Protein AF-A0A813IRV8-F1 (afdb_monomer)

Sequence (123 aa):
RQSQSATREVHMAASVRRAIEQKIADADYYDAQQMVKTVHRRLCSRGQHDAAADFCVDSACKLAAAKEYDLAANLGADLVDAFASAKAAPSDENLARIETLIAGIPSEAAVVPKYRVLNSALK

Structure (mmCIF, N/CA/C/O backbone):
data_AF-A0A813IRV8-F1
#
_entry.id   AF-A0A813IRV8-F1
#
loop_
_atom_site.group_PDB
_atom_site.id
_atom_site.type_symbol
_atom_site.label_atom_id
_atom_site.label_alt_id
_atom_site.label_comp_id
_atom_site.label_asym_id
_atom_site.label_entity_id
_atom_site.label_seq_id
_atom_site.pdbx_PDB_ins_code
_atom_site.Cartn_x
_atom_site.Cartn_y
_atom_site.Cartn_z
_atom_site.occupancy
_atom_site.B_iso_or_equiv
_atom_site.auth_seq_id
_atom_site.auth_comp_id
_atom_site.auth_asym_id
_atom_site.auth_atom_id
_atom_site.pdbx_PDB_model_num
ATOM 1 N N . ARG A 1 1 ? -31.304 -13.852 6.872 1.00 51.62 1 ARG A N 1
ATOM 2 C CA . ARG A 1 1 ? -31.013 -12.756 5.905 1.00 51.62 1 ARG A CA 1
ATOM 3 C C . ARG A 1 1 ? -29.599 -12.171 6.054 1.00 51.62 1 ARG A C 1
ATOM 5 O O . ARG A 1 1 ? -29.060 -11.751 5.043 1.00 51.62 1 ARG A O 1
ATOM 12 N N . GLN A 1 2 ? -28.962 -12.201 7.235 1.00 47.47 2 GLN A N 1
ATOM 13 C CA . GLN A 1 2 ? -27.575 -11.727 7.417 1.00 47.47 2 GLN A CA 1
ATOM 14 C C . GLN A 1 2 ? -26.519 -12.580 6.678 1.00 47.47 2 GLN A C 1
ATOM 16 O O . GLN A 1 2 ? -25.613 -12.026 6.064 1.00 47.47 2 GLN A O 1
ATOM 21 N N . SER A 1 3 ? -26.688 -13.907 6.607 1.00 48.88 3 SER A N 1
ATOM 22 C CA . SER A 1 3 ? -25.722 -14.800 5.939 1.00 48.88 3 SER A CA 1
ATOM 23 C C . SER A 1 3 ? -25.600 -14.589 4.423 1.00 48.88 3 SER A C 1
ATOM 25 O O . SER A 1 3 ? -24.519 -14.747 3.879 1.00 48.88 3 SER A O 1
ATOM 27 N N . GLN A 1 4 ? -26.664 -14.166 3.728 1.00 47.81 4 GLN A N 1
ATOM 28 C CA . GLN A 1 4 ? -26.611 -13.907 2.277 1.00 47.81 4 GLN A CA 1
ATOM 29 C C . GLN A 1 4 ? -25.911 -12.584 1.922 1.00 47.81 4 GLN A C 1
ATOM 31 O O . GLN A 1 4 ? -25.393 -12.448 0.814 1.00 47.81 4 GLN A O 1
ATOM 36 N N . SER A 1 5 ? -25.888 -11.619 2.850 1.00 53.06 5 SER A N 1
ATOM 37 C CA . SER A 1 5 ? -25.185 -10.344 2.666 1.00 53.06 5 SER A CA 1
ATOM 38 C C . SER A 1 5 ? -23.676 -10.539 2.802 1.00 53.06 5 SER A C 1
ATOM 40 O O . SER A 1 5 ? -22.928 -10.130 1.920 1.00 53.06 5 SER A O 1
ATOM 42 N N . ALA A 1 6 ? -23.245 -11.263 3.841 1.00 55.09 6 ALA A N 1
ATOM 43 C CA . ALA A 1 6 ? -21.833 -11.552 4.080 1.00 55.09 6 ALA A CA 1
ATOM 44 C C . ALA A 1 6 ? -21.202 -12.359 2.928 1.00 55.09 6 ALA A C 1
ATOM 46 O O . ALA A 1 6 ? -20.135 -12.009 2.433 1.00 55.09 6 ALA A O 1
ATOM 47 N N . THR A 1 7 ? -21.891 -13.387 2.415 1.00 51.72 7 THR A N 1
ATOM 48 C CA . THR A 1 7 ? -21.387 -14.199 1.291 1.00 51.72 7 THR A CA 1
ATOM 49 C C . THR A 1 7 ? -21.237 -13.394 -0.007 1.00 51.72 7 THR A C 1
ATOM 51 O O . THR A 1 7 ? -20.271 -13.584 -0.744 1.00 51.72 7 THR A O 1
ATOM 54 N N . ARG A 1 8 ? -22.151 -12.455 -0.295 1.00 55.12 8 ARG A N 1
ATOM 55 C CA . ARG A 1 8 ? -22.048 -11.582 -1.480 1.00 55.12 8 ARG A CA 1
ATOM 56 C C . ARG A 1 8 ? -20.897 -10.587 -1.373 1.00 55.12 8 ARG A C 1
ATOM 58 O O . ARG A 1 8 ? -20.237 -10.315 -2.373 1.00 55.12 8 ARG A O 1
ATOM 65 N N . GLU A 1 9 ? -20.638 -10.071 -0.178 1.00 57.09 9 GLU A N 1
ATOM 66 C CA . GLU A 1 9 ? -19.529 -9.145 0.049 1.00 57.09 9 GLU A CA 1
ATOM 67 C C . GLU A 1 9 ? -18.167 -9.831 -0.073 1.00 57.09 9 GLU A C 1
ATOM 69 O O . GLU A 1 9 ? -17.275 -9.277 -0.715 1.00 57.09 9 GLU A O 1
ATOM 74 N N . VAL A 1 10 ? -18.030 -11.063 0.425 1.00 57.22 10 VAL A N 1
ATOM 75 C CA . VAL A 1 10 ? -16.804 -11.864 0.264 1.00 57.22 10 VAL A CA 1
ATOM 76 C C . VAL A 1 10 ? -16.515 -12.148 -1.215 1.00 57.22 10 VAL A C 1
ATOM 78 O O . VAL A 1 10 ? -15.382 -11.976 -1.667 1.00 57.22 10 VAL A O 1
ATOM 81 N N . HIS A 1 11 ? -17.531 -12.503 -2.008 1.00 59.31 11 HIS A N 1
ATOM 82 C CA . HIS A 1 11 ? -17.351 -12.734 -3.447 1.00 59.31 11 HIS A CA 1
ATOM 83 C C . HIS A 1 11 ? -17.019 -11.462 -4.231 1.00 59.31 11 HIS A C 1
ATOM 85 O O . HIS A 1 11 ? -16.165 -11.499 -5.117 1.00 59.31 11 HIS A O 1
ATOM 91 N N . MET A 1 12 ? -17.644 -10.329 -3.897 1.00 61.31 12 MET A N 1
ATOM 92 C CA . MET A 1 12 ? -17.317 -9.042 -4.515 1.00 61.31 12 MET A CA 1
ATOM 93 C C . MET A 1 12 ? -15.876 -8.628 -4.184 1.00 61.31 12 MET A C 1
ATOM 95 O O . MET A 1 12 ? -15.138 -8.230 -5.081 1.00 61.31 12 MET A O 1
ATOM 99 N N . ALA A 1 13 ? -15.445 -8.780 -2.928 1.00 69.50 13 ALA A N 1
ATOM 100 C CA . ALA A 1 13 ? -14.078 -8.476 -2.512 1.00 69.50 13 ALA A CA 1
ATOM 101 C C . ALA A 1 13 ? -13.041 -9.370 -3.218 1.00 69.50 13 ALA A C 1
ATOM 103 O O . ALA A 1 13 ? -12.015 -8.872 -3.681 1.00 69.50 13 ALA A O 1
ATOM 104 N N . ALA A 1 14 ? -13.326 -10.668 -3.370 1.00 77.75 14 ALA A N 1
ATOM 105 C CA . ALA A 1 14 ? -12.462 -11.597 -4.099 1.00 77.75 14 ALA A CA 1
ATOM 106 C C . ALA A 1 14 ? -12.385 -11.275 -5.602 1.00 77.75 14 ALA A C 1
ATOM 108 O O . ALA A 1 14 ? -11.306 -11.317 -6.190 1.00 77.75 14 ALA A O 1
ATOM 109 N N . SER A 1 15 ? -13.512 -10.913 -6.225 1.00 83.62 15 SER A N 1
ATOM 110 C CA . SER A 1 15 ? -13.546 -10.525 -7.640 1.00 83.62 15 SER A CA 1
ATOM 111 C C . SER A 1 15 ? -12.756 -9.245 -7.905 1.00 83.62 15 SER A C 1
ATOM 113 O O . SER A 1 15 ? -12.066 -9.152 -8.915 1.00 83.62 15 SER A O 1
ATOM 115 N N . VAL A 1 16 ? -12.846 -8.263 -7.005 1.00 88.00 16 VAL A N 1
ATOM 116 C CA . VAL A 1 16 ? -12.126 -6.995 -7.153 1.00 88.00 16 VAL A CA 1
ATOM 117 C C . VAL A 1 16 ? -10.623 -7.182 -6.949 1.00 88.00 16 VAL A C 1
ATOM 119 O O . VAL A 1 16 ? -9.850 -6.640 -7.732 1.00 88.00 16 VAL A O 1
ATOM 122 N N . ARG A 1 17 ? -10.197 -7.999 -5.973 1.00 88.94 17 ARG A N 1
ATOM 123 C CA . ARG A 1 17 ? -8.774 -8.351 -5.803 1.00 88.94 17 ARG A CA 1
ATOM 124 C C . ARG A 1 17 ? -8.196 -8.998 -7.057 1.00 88.94 17 ARG A C 1
ATOM 126 O O . ARG A 1 17 ? -7.171 -8.539 -7.541 1.00 88.94 17 ARG A O 1
ATOM 133 N N . ARG A 1 18 ? -8.895 -9.981 -7.633 1.00 91.94 18 ARG A N 1
ATOM 134 C CA . ARG A 1 18 ? -8.467 -10.626 -8.886 1.00 91.94 18 ARG A CA 1
ATOM 135 C C . ARG A 1 18 ? -8.351 -9.639 -10.044 1.00 91.94 18 ARG A C 1
ATOM 137 O O . ARG A 1 18 ? -7.406 -9.724 -10.813 1.00 91.94 18 ARG A O 1
ATOM 144 N N . ALA A 1 19 ? -9.290 -8.702 -10.166 1.00 94.81 19 ALA A N 1
ATOM 145 C CA . ALA A 1 19 ? -9.232 -7.688 -11.216 1.00 94.81 19 ALA A CA 1
ATOM 146 C C . ALA A 1 19 ? -8.016 -6.758 -11.055 1.00 94.81 19 ALA A C 1
ATOM 148 O O . ALA A 1 19 ? -7.361 -6.442 -12.041 1.00 94.81 19 ALA A O 1
ATOM 149 N N . ILE A 1 20 ? -7.683 -6.364 -9.822 1.00 94.62 20 ILE A N 1
ATOM 150 C CA . ILE A 1 20 ? -6.486 -5.559 -9.528 1.00 94.62 20 ILE A CA 1
ATOM 151 C C . ILE A 1 20 ? -5.212 -6.355 -9.821 1.00 94.62 20 ILE A C 1
ATOM 153 O O . ILE A 1 20 ? -4.300 -5.837 -10.452 1.00 94.62 20 ILE A O 1
ATOM 157 N N . GLU A 1 21 ? -5.151 -7.618 -9.402 1.00 93.50 21 GLU A N 1
ATOM 158 C CA . GLU A 1 21 ? -4.006 -8.496 -9.667 1.00 93.50 21 GLU A CA 1
ATOM 159 C C . GLU A 1 21 ? -3.792 -8.715 -11.164 1.00 93.50 21 GLU A C 1
ATOM 161 O O . GLU A 1 21 ? -2.656 -8.666 -11.625 1.00 93.50 21 GLU A O 1
ATOM 166 N N . GLN A 1 22 ? -4.874 -8.879 -11.928 1.00 95.88 22 GLN A N 1
ATOM 167 C CA . GLN A 1 22 ? -4.797 -8.966 -13.382 1.00 95.88 22 GLN A CA 1
ATOM 168 C C . GLN A 1 22 ? -4.243 -7.671 -13.986 1.00 95.88 22 GLN A C 1
ATOM 170 O O . GLN A 1 22 ? -3.337 -7.728 -14.804 1.00 95.88 22 GLN A O 1
ATOM 175 N N . LYS A 1 23 ? -4.708 -6.502 -13.528 1.00 97.44 23 LYS A N 1
ATOM 176 C CA . LYS A 1 23 ? -4.173 -5.205 -13.973 1.00 97.44 23 LYS A CA 1
ATOM 177 C C . LYS A 1 23 ? -2.679 -5.058 -13.678 1.00 97.44 23 LYS A C 1
ATOM 179 O O . LYS A 1 23 ? -1.939 -4.593 -14.535 1.00 97.44 23 LYS A O 1
ATOM 184 N N . ILE A 1 24 ? -2.220 -5.506 -12.508 1.00 95.56 24 ILE A N 1
ATOM 185 C CA . ILE A 1 24 ? -0.787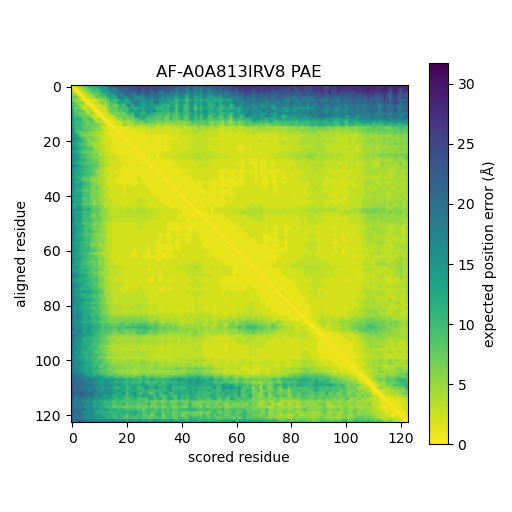 -5.535 -12.174 1.00 95.56 24 ILE A CA 1
ATOM 186 C C . ILE A 1 24 ? -0.035 -6.494 -13.107 1.00 95.56 24 ILE A C 1
ATOM 188 O O . ILE A 1 24 ? 1.028 -6.139 -13.608 1.00 95.56 24 ILE A O 1
ATOM 192 N N . ALA A 1 25 ? -0.579 -7.684 -13.374 1.00 95.69 25 ALA A N 1
ATOM 193 C CA . ALA A 1 25 ? 0.028 -8.647 -14.294 1.00 95.69 25 ALA A CA 1
ATOM 194 C C . ALA A 1 25 ? 0.112 -8.118 -15.739 1.00 95.69 25 ALA A C 1
ATOM 196 O O . ALA A 1 25 ? 1.086 -8.395 -16.436 1.00 95.69 25 ALA A O 1
ATOM 197 N N . ASP A 1 26 ? -0.864 -7.310 -16.154 1.00 97.31 26 ASP A N 1
ATOM 198 C CA . ASP A 1 26 ? -0.928 -6.666 -17.469 1.00 97.31 26 ASP A CA 1
ATOM 199 C C . ASP A 1 26 ? -0.098 -5.365 -17.545 1.00 97.31 26 ASP A C 1
ATOM 201 O O . ASP A 1 26 ? -0.159 -4.653 -18.547 1.00 97.31 26 ASP A O 1
ATOM 205 N N . ALA A 1 27 ? 0.673 -5.041 -16.497 1.00 96.88 27 ALA A N 1
ATOM 206 C CA . ALA A 1 27 ? 1.437 -3.798 -16.339 1.00 96.88 27 ALA A CA 1
ATOM 207 C C . ALA A 1 27 ? 0.597 -2.504 -16.387 1.00 96.88 27 ALA A C 1
ATOM 209 O O . ALA A 1 27 ? 1.119 -1.406 -16.586 1.00 96.88 27 ALA A O 1
ATOM 210 N N . ASP A 1 28 ? -0.707 -2.611 -16.142 1.00 97.56 28 ASP A N 1
ATOM 211 C CA . ASP A 1 28 ? -1.636 -1.490 -16.029 1.00 97.56 28 ASP A CA 1
ATOM 212 C C . ASP A 1 28 ? -1.692 -0.982 -14.577 1.00 97.56 28 ASP A C 1
ATOM 214 O O . ASP A 1 28 ? -2.697 -1.063 -13.859 1.00 97.56 28 ASP A O 1
ATOM 218 N N . TYR A 1 29 ? -0.533 -0.524 -14.102 1.00 97.38 29 TYR A N 1
ATOM 219 C CA . TYR A 1 29 ? -0.301 -0.229 -12.688 1.00 97.38 29 TYR A CA 1
ATOM 220 C C . TYR A 1 29 ? -1.071 0.991 -12.186 1.00 97.38 29 TYR A C 1
ATOM 222 O O . TYR A 1 29 ? -1.484 1.032 -11.024 1.00 97.38 29 TYR A O 1
ATOM 230 N N . TYR A 1 30 ? -1.287 1.984 -13.051 1.00 95.81 30 TYR A N 1
ATOM 231 C CA . TYR A 1 30 ? -2.052 3.173 -12.693 1.00 95.81 30 TYR A CA 1
ATOM 232 C C . TYR A 1 30 ? -3.522 2.827 -12.450 1.00 95.81 30 TYR A C 1
ATOM 234 O O . TYR A 1 30 ? -4.060 3.173 -11.394 1.00 95.81 30 TYR A O 1
ATOM 242 N N . ASP A 1 31 ? -4.161 2.091 -13.366 1.00 96.31 31 ASP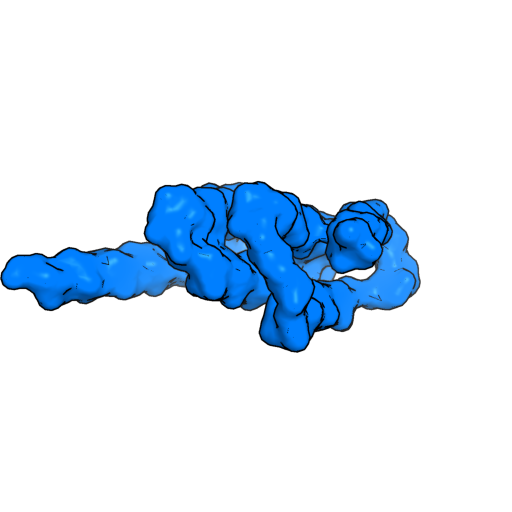 A N 1
ATOM 243 C CA . ASP A 1 31 ? -5.550 1.669 -13.182 1.00 96.31 31 ASP A CA 1
ATOM 244 C C . ASP A 1 31 ? -5.683 0.744 -11.972 1.00 96.31 31 ASP A C 1
ATOM 246 O O . ASP A 1 31 ? -6.607 0.910 -11.168 1.00 96.31 31 ASP A O 1
ATOM 250 N N . ALA A 1 32 ? -4.726 -0.175 -11.781 1.00 97.31 32 ALA A N 1
ATOM 251 C CA . ALA A 1 32 ? -4.661 -1.004 -10.581 1.00 97.31 32 ALA A CA 1
ATOM 252 C C . ALA A 1 32 ? -4.663 -0.135 -9.312 1.00 97.31 32 ALA A C 1
ATOM 254 O O . ALA A 1 32 ? -5.486 -0.343 -8.415 1.00 97.31 32 ALA A O 1
ATOM 255 N N . GLN A 1 33 ? -3.811 0.892 -9.250 1.00 96.75 33 GLN A N 1
ATOM 256 C CA . GLN A 1 33 ? -3.753 1.809 -8.115 1.00 96.75 33 GLN A CA 1
ATOM 257 C C . GLN A 1 33 ? -5.072 2.578 -7.920 1.00 96.75 33 GLN A C 1
ATOM 259 O O . GLN A 1 33 ? -5.555 2.695 -6.791 1.00 96.75 33 GLN A O 1
ATOM 264 N N . GLN A 1 34 ? -5.701 3.080 -8.988 1.00 96.69 34 GLN A N 1
ATOM 265 C CA . GLN A 1 34 ? -6.981 3.795 -8.883 1.00 96.69 34 GLN A CA 1
ATOM 266 C C . GLN A 1 34 ? -8.104 2.897 -8.349 1.00 96.69 34 GLN A C 1
ATOM 268 O O . GLN A 1 34 ? -8.927 3.331 -7.528 1.00 96.69 34 GLN A O 1
ATOM 273 N N . MET A 1 35 ? -8.120 1.627 -8.755 1.00 96.75 35 MET A N 1
ATOM 274 C CA . MET A 1 35 ? -9.039 0.632 -8.208 1.00 96.75 35 MET A CA 1
ATOM 275 C C . MET A 1 35 ? -8.784 0.406 -6.715 1.00 96.75 35 MET A C 1
ATOM 277 O O . MET A 1 35 ? -9.734 0.440 -5.927 1.00 96.75 35 MET A O 1
ATOM 281 N N . VAL A 1 36 ? -7.518 0.270 -6.303 1.00 96.06 36 VAL A N 1
ATOM 282 C CA . VAL A 1 36 ? -7.137 0.128 -4.888 1.00 96.06 36 VAL A CA 1
ATOM 283 C C . VAL A 1 36 ? -7.628 1.324 -4.071 1.00 96.06 36 VAL A C 1
ATOM 285 O O . VAL A 1 36 ? -8.353 1.139 -3.093 1.00 96.06 36 VAL A O 1
ATOM 288 N N . LYS A 1 37 ? -7.340 2.557 -4.505 1.00 95.00 37 LYS A N 1
ATOM 289 C CA . LYS A 1 37 ? -7.792 3.792 -3.832 1.00 95.00 37 LYS A CA 1
ATOM 290 C C . LYS A 1 37 ? -9.310 3.862 -3.695 1.00 95.00 37 LYS A C 1
ATOM 292 O O . LYS A 1 37 ? -9.840 4.381 -2.710 1.00 95.00 37 LYS A O 1
ATOM 297 N N . THR A 1 38 ? -10.037 3.366 -4.690 1.00 94.81 38 THR A N 1
ATOM 298 C CA . THR A 1 38 ? -11.503 3.356 -4.683 1.00 94.81 38 THR A CA 1
ATOM 299 C C . THR A 1 38 ? -12.049 2.370 -3.654 1.00 94.81 38 THR A C 1
ATOM 301 O O . THR A 1 38 ? -12.933 2.722 -2.871 1.00 94.81 38 THR A O 1
ATOM 304 N N . VAL A 1 39 ? -11.490 1.161 -3.601 1.00 93.25 39 VAL A N 1
ATOM 305 C CA . VAL A 1 39 ? -11.873 0.138 -2.618 1.00 93.25 39 VAL A CA 1
ATOM 306 C C . VAL A 1 39 ? -11.485 0.561 -1.205 1.00 93.25 39 VAL A C 1
ATOM 308 O O . VAL A 1 39 ? -12.327 0.492 -0.314 1.00 93.25 39 VAL A O 1
ATOM 311 N N . HIS A 1 40 ? -10.268 1.071 -1.011 1.00 93.81 40 HIS A N 1
ATOM 312 C CA . HIS A 1 40 ? -9.785 1.586 0.269 1.00 93.81 40 HIS A CA 1
ATOM 313 C C . HIS A 1 40 ? -10.736 2.644 0.845 1.00 93.81 40 HIS A C 1
ATOM 315 O O . HIS A 1 40 ? -11.268 2.471 1.940 1.00 93.81 40 HIS A O 1
ATOM 321 N N . ARG A 1 41 ? -11.064 3.688 0.066 1.00 92.12 41 ARG A N 1
ATOM 322 C CA . ARG A 1 41 ? -12.016 4.732 0.492 1.00 92.12 41 ARG A CA 1
ATOM 323 C C . ARG A 1 41 ? -13.392 4.167 0.839 1.00 92.12 41 ARG A C 1
ATOM 325 O O . ARG A 1 41 ? -14.012 4.620 1.798 1.00 92.12 41 ARG A O 1
ATOM 332 N N . ARG A 1 42 ? -13.869 3.174 0.082 1.00 91.81 42 ARG A N 1
ATOM 333 C CA . ARG A 1 42 ? -15.157 2.514 0.335 1.00 91.81 42 ARG A CA 1
ATOM 334 C C . ARG A 1 42 ? -15.152 1.688 1.623 1.00 91.81 42 ARG A C 1
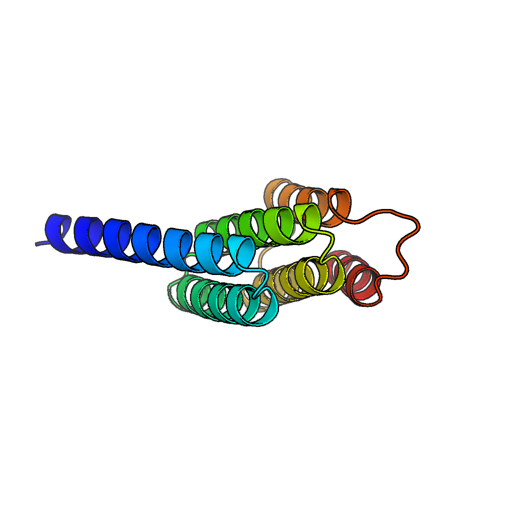ATOM 336 O O . ARG A 1 42 ? -16.173 1.641 2.300 1.00 91.81 42 ARG A O 1
ATOM 343 N N . LEU A 1 43 ? -14.049 1.019 1.949 1.00 90.75 43 LEU A N 1
ATOM 344 C CA . LEU A 1 43 ? -13.906 0.285 3.209 1.00 90.75 43 LEU A CA 1
ATOM 345 C C . LEU A 1 43 ? -13.839 1.262 4.391 1.00 90.75 43 LEU A C 1
ATOM 347 O O . LEU A 1 43 ? -14.578 1.096 5.362 1.00 90.75 43 LEU A O 1
ATOM 351 N N . CYS A 1 44 ? -13.068 2.345 4.261 1.00 90.44 44 CYS A N 1
ATOM 352 C CA . CYS A 1 44 ? -13.002 3.406 5.268 1.00 90.44 44 CYS A CA 1
ATOM 353 C C . CYS A 1 44 ? -14.368 4.054 5.530 1.00 90.44 44 CYS A C 1
ATOM 355 O O . CYS A 1 44 ? -14.739 4.238 6.686 1.00 90.44 44 CYS A O 1
ATOM 357 N N . SER A 1 45 ? -15.163 4.347 4.492 1.00 89.88 45 SER A N 1
ATOM 358 C CA . SER A 1 45 ? -16.496 4.948 4.675 1.00 89.88 45 SER A CA 1
ATOM 359 C C . SER A 1 45 ? -17.506 4.026 5.366 1.00 89.88 45 SER A C 1
ATOM 361 O O . SER A 1 45 ? -18.530 4.492 5.861 1.00 89.88 45 SER A O 1
ATOM 363 N N . ARG A 1 46 ? -17.217 2.723 5.423 1.00 89.44 46 ARG A N 1
ATOM 364 C CA . ARG A 1 46 ? -18.001 1.710 6.142 1.00 89.44 46 ARG A CA 1
ATOM 365 C C . ARG A 1 46 ? -17.480 1.447 7.558 1.00 89.44 46 ARG A C 1
ATOM 367 O O . ARG A 1 46 ? -17.986 0.544 8.214 1.00 89.44 46 ARG A O 1
ATOM 374 N N . GLY A 1 47 ? -16.458 2.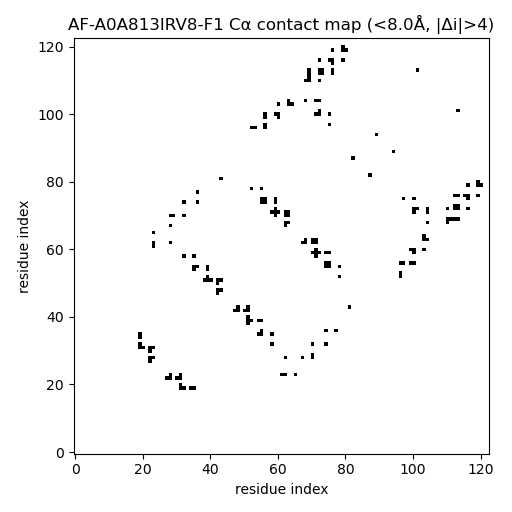177 8.007 1.00 87.19 47 GLY A N 1
ATOM 375 C CA . GLY A 1 47 ? -15.790 1.937 9.288 1.00 87.19 47 GLY A CA 1
ATOM 376 C C . GLY A 1 47 ? -14.915 0.678 9.312 1.00 87.19 47 GLY A C 1
ATOM 377 O O . GLY A 1 47 ? -14.461 0.268 10.374 1.00 87.19 47 GLY A O 1
ATOM 378 N N . GLN A 1 48 ? -14.669 0.044 8.159 1.00 89.38 48 GLN A N 1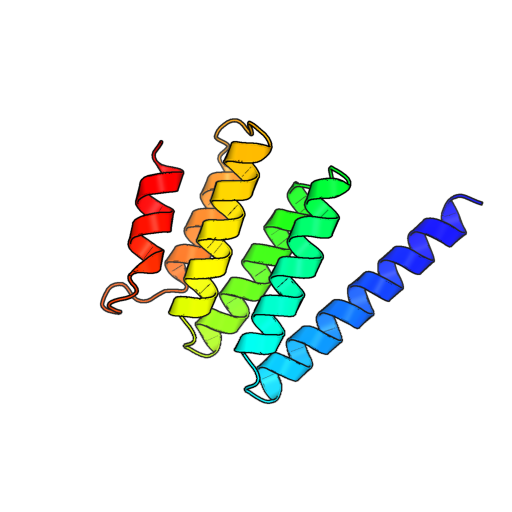
ATOM 379 C CA . GLN A 1 48 ? -13.858 -1.173 8.048 1.00 89.38 48 GLN A CA 1
ATOM 380 C C . GLN A 1 48 ? -12.371 -0.811 7.921 1.00 89.38 48 GLN A C 1
ATOM 382 O O . GLN A 1 48 ? -11.735 -1.133 6.919 1.00 89.38 48 GLN A O 1
ATOM 387 N N . HIS A 1 49 ? -11.841 -0.082 8.906 1.00 89.56 49 HIS A N 1
ATOM 388 C CA . HIS A 1 49 ? -10.519 0.546 8.832 1.00 89.56 49 HIS A CA 1
ATOM 389 C C . HIS A 1 49 ? -9.374 -0.468 8.738 1.00 89.56 49 HIS A C 1
ATOM 391 O O . HIS A 1 49 ? -8.529 -0.318 7.861 1.00 89.56 49 HIS A O 1
ATOM 397 N N . ASP A 1 50 ? -9.394 -1.536 9.537 1.00 89.75 50 ASP A N 1
ATOM 398 C CA . ASP A 1 50 ? -8.330 -2.554 9.513 1.00 89.75 50 ASP A CA 1
ATOM 399 C C . ASP A 1 50 ? -8.292 -3.283 8.167 1.00 89.75 50 ASP A C 1
ATOM 401 O O . ASP A 1 50 ? -7.254 -3.378 7.516 1.00 89.75 50 ASP A O 1
ATOM 405 N N . ALA A 1 51 ? -9.464 -3.689 7.668 1.00 90.06 51 ALA A N 1
ATOM 406 C CA . ALA A 1 51 ? -9.580 -4.321 6.358 1.00 90.06 51 ALA A CA 1
ATOM 407 C C . ALA A 1 51 ? -9.153 -3.383 5.215 1.00 90.06 51 ALA A C 1
ATOM 409 O O . ALA A 1 51 ? -8.611 -3.846 4.209 1.00 90.06 51 ALA A O 1
ATOM 410 N N . ALA A 1 52 ? -9.409 -2.076 5.347 1.00 91.44 52 ALA A N 1
ATOM 411 C CA . ALA A 1 52 ? -8.940 -1.071 4.401 1.00 91.44 52 ALA A CA 1
ATOM 412 C C . ALA A 1 52 ? -7.410 -0.971 4.427 1.00 91.44 52 ALA A C 1
ATOM 414 O O . ALA A 1 52 ? -6.782 -0.994 3.366 1.00 91.44 52 ALA A O 1
ATOM 415 N N . ALA A 1 53 ? -6.830 -0.909 5.625 1.00 92.19 53 ALA A N 1
ATOM 416 C CA . ALA A 1 53 ? -5.399 -0.794 5.839 1.00 92.19 53 ALA A CA 1
ATOM 417 C C . ALA A 1 53 ? -4.648 -2.007 5.279 1.00 92.19 53 ALA A C 1
ATOM 419 O O . ALA A 1 53 ? -3.768 -1.840 4.437 1.00 92.19 53 ALA A O 1
ATOM 420 N N . ASP A 1 54 ? -5.065 -3.221 5.642 1.00 92.25 54 ASP A N 1
ATOM 421 C CA . ASP A 1 54 ? -4.456 -4.465 5.159 1.00 92.25 54 ASP A CA 1
ATOM 422 C C . ASP A 1 54 ? -4.542 -4.586 3.632 1.00 92.25 54 ASP A C 1
ATOM 424 O O . ASP A 1 54 ? -3.585 -4.981 2.967 1.00 92.25 54 ASP A O 1
ATOM 428 N N . PHE A 1 55 ? -5.684 -4.211 3.048 1.00 92.56 55 PHE A N 1
ATOM 429 C CA . PHE A 1 55 ? -5.863 -4.205 1.597 1.00 92.56 55 PHE A CA 1
ATOM 430 C C . PHE A 1 55 ? -4.943 -3.196 0.894 1.00 92.56 55 PHE A C 1
ATOM 432 O O . PHE A 1 55 ? -4.396 -3.499 -0.171 1.00 92.56 55 PHE A O 1
ATOM 439 N N . CYS A 1 56 ? -4.774 -2.009 1.480 1.00 94.06 56 CYS A N 1
ATOM 440 C CA . CYS A 1 56 ? -3.892 -0.973 0.955 1.00 94.06 56 CYS A CA 1
ATOM 441 C C . CYS A 1 56 ? -2.425 -1.426 0.994 1.00 94.06 56 CYS A C 1
ATOM 443 O O . CYS A 1 56 ? -1.734 -1.332 -0.021 1.00 94.06 56 CYS A O 1
ATOM 445 N N . VAL A 1 57 ? -1.980 -1.989 2.125 1.00 94.81 57 VAL A N 1
ATOM 446 C CA . VAL A 1 57 ? -0.610 -2.495 2.313 1.00 94.81 57 VAL A CA 1
ATOM 447 C C . VAL A 1 57 ? -0.306 -3.646 1.354 1.00 94.81 57 VAL A C 1
ATOM 449 O O . VAL A 1 57 ? 0.680 -3.563 0.629 1.00 94.81 57 VAL A O 1
ATOM 452 N N . ASP A 1 58 ? -1.169 -4.666 1.266 1.00 94.75 58 ASP A N 1
ATOM 453 C CA . ASP A 1 58 ? -0.993 -5.794 0.330 1.00 94.75 58 ASP A CA 1
ATOM 454 C C . ASP A 1 58 ? -0.823 -5.305 -1.119 1.00 94.75 58 ASP A C 1
ATOM 456 O O . ASP A 1 58 ? 0.089 -5.717 -1.840 1.00 94.75 58 ASP A O 1
ATOM 460 N N . SER A 1 59 ? -1.666 -4.359 -1.536 1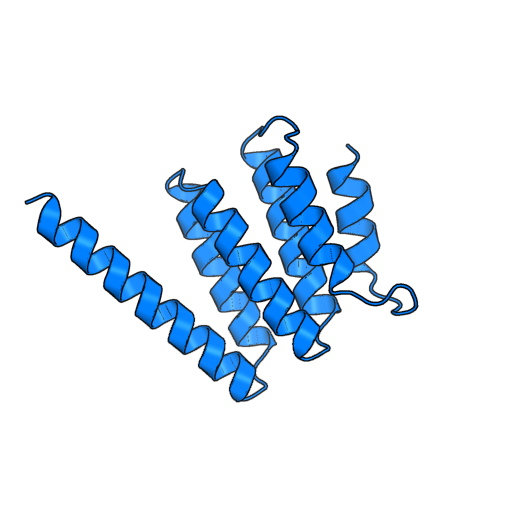.00 95.06 59 SER A N 1
ATOM 461 C CA . SER A 1 59 ? -1.615 -3.796 -2.887 1.00 95.06 59 SER A CA 1
ATOM 462 C C . SER A 1 59 ? -0.351 -2.963 -3.127 1.00 95.06 59 SER A C 1
ATOM 464 O O . SER A 1 59 ? 0.256 -3.056 -4.194 1.00 95.06 59 SER A O 1
ATOM 466 N N . ALA A 1 60 ? 0.074 -2.174 -2.137 1.00 95.00 60 ALA A N 1
ATOM 467 C CA . ALA A 1 60 ? 1.306 -1.397 -2.209 1.00 95.00 60 ALA A CA 1
ATOM 468 C C . ALA A 1 60 ? 2.541 -2.303 -2.308 1.00 95.00 60 ALA A C 1
ATOM 470 O O . ALA A 1 60 ? 3.412 -2.045 -3.135 1.00 95.00 60 ALA A O 1
ATOM 471 N N . CYS A 1 61 ? 2.589 -3.400 -1.546 1.00 95.06 61 CYS A N 1
ATOM 472 C CA . CYS A 1 61 ? 3.661 -4.391 -1.640 1.0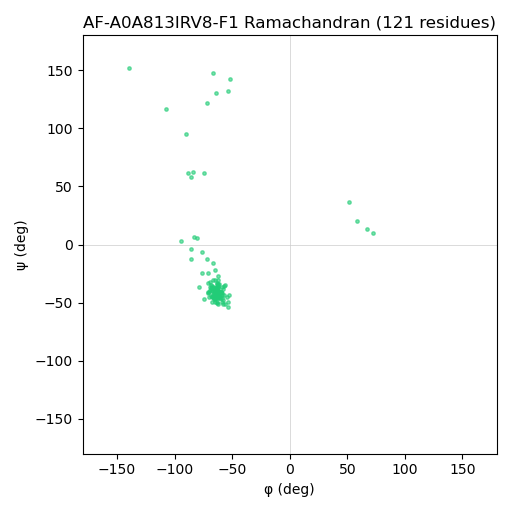0 95.06 61 CYS A CA 1
ATOM 473 C C . CYS A 1 61 ? 3.727 -5.038 -3.031 1.00 95.06 61 CYS A C 1
ATOM 475 O O . CYS A 1 61 ? 4.817 -5.203 -3.574 1.00 95.06 61 CYS A O 1
ATOM 477 N N . LYS A 1 62 ? 2.579 -5.357 -3.644 1.00 95.25 62 LYS A N 1
ATOM 478 C CA . LYS A 1 62 ? 2.523 -5.907 -5.011 1.00 95.25 62 LYS A CA 1
ATOM 479 C C . LYS A 1 62 ? 3.048 -4.920 -6.058 1.00 95.25 62 LYS A C 1
ATOM 481 O O . LYS A 1 62 ? 3.819 -5.313 -6.928 1.00 95.25 62 LYS A O 1
ATOM 486 N N . LEU A 1 63 ? 2.688 -3.640 -5.949 1.00 95.38 63 LEU A N 1
ATOM 487 C CA . LEU A 1 63 ? 3.221 -2.587 -6.823 1.00 95.38 63 LEU A CA 1
ATOM 488 C C . LEU A 1 63 ? 4.726 -2.378 -6.608 1.00 95.38 63 LEU A C 1
ATOM 490 O O . LEU A 1 63 ? 5.481 -2.278 -7.571 1.00 95.38 63 LEU A O 1
ATOM 494 N N . ALA A 1 64 ? 5.185 -2.389 -5.356 1.00 94.88 64 ALA A N 1
ATOM 495 C CA . ALA A 1 64 ? 6.605 -2.295 -5.037 1.00 94.88 64 ALA A CA 1
ATOM 496 C C . ALA A 1 64 ? 7.405 -3.485 -5.598 1.00 94.88 64 ALA A C 1
ATOM 498 O O . ALA A 1 64 ? 8.480 -3.289 -6.159 1.00 94.88 64 ALA A O 1
ATOM 499 N N . ALA A 1 65 ? 6.862 -4.706 -5.540 1.00 94.50 65 ALA A N 1
ATOM 500 C CA . ALA A 1 65 ? 7.468 -5.884 -6.164 1.00 94.50 65 ALA A CA 1
ATOM 501 C C . ALA A 1 65 ? 7.570 -5.757 -7.699 1.00 94.50 65 ALA A C 1
ATOM 503 O O . ALA A 1 65 ? 8.518 -6.264 -8.298 1.00 94.50 65 ALA A O 1
ATOM 504 N N . ALA A 1 66 ? 6.641 -5.027 -8.325 1.00 94.75 66 ALA A N 1
ATOM 505 C CA . ALA A 1 66 ? 6.693 -4.646 -9.737 1.00 94.75 66 ALA A CA 1
ATOM 506 C C . ALA A 1 66 ? 7.606 -3.431 -10.023 1.00 94.75 66 ALA A C 1
ATOM 508 O O . ALA A 1 66 ? 7.695 -2.990 -11.164 1.00 94.75 66 ALA A O 1
ATOM 509 N N . LYS A 1 67 ? 8.327 -2.922 -9.011 1.00 94.75 67 LYS A N 1
ATOM 510 C CA . LYS A 1 67 ? 9.195 -1.728 -9.045 1.00 94.75 67 LYS A CA 1
ATOM 511 C C . LYS A 1 67 ? 8.464 -0.396 -9.237 1.00 94.75 67 LYS A C 1
ATOM 513 O O . LYS A 1 67 ? 9.104 0.633 -9.444 1.00 94.75 67 LYS A O 1
ATOM 518 N N . GLU A 1 68 ? 7.146 -0.386 -9.079 1.00 95.25 68 GLU A N 1
ATOM 519 C CA . GLU A 1 68 ? 6.305 0.811 -9.153 1.00 95.25 68 GLU A CA 1
ATOM 520 C C . GLU A 1 68 ? 6.274 1.541 -7.804 1.00 95.25 68 GLU A C 1
ATOM 522 O O . GLU A 1 68 ? 5.247 1.655 -7.125 1.00 95.25 68 GLU A O 1
ATOM 527 N N . TYR A 1 69 ? 7.445 2.007 -7.371 1.00 94.44 69 TYR A N 1
ATOM 528 C CA . TYR A 1 69 ? 7.647 2.520 -6.018 1.00 94.44 69 TYR A CA 1
ATOM 529 C C . TYR A 1 69 ? 6.890 3.820 -5.733 1.00 94.44 69 TYR A C 1
ATOM 531 O O . TYR A 1 69 ? 6.393 3.997 -4.622 1.00 94.44 69 TYR A O 1
ATOM 539 N N . ASP A 1 70 ? 6.755 4.710 -6.720 1.00 93.19 70 ASP A N 1
ATOM 540 C CA . ASP A 1 70 ? 5.961 5.936 -6.570 1.00 93.19 70 ASP A CA 1
ATOM 541 C C . ASP A 1 70 ? 4.481 5.615 -6.341 1.00 93.19 70 ASP A C 1
ATOM 543 O O . ASP A 1 70 ? 3.813 6.252 -5.520 1.00 93.19 70 ASP A O 1
ATOM 547 N N . LEU A 1 71 ? 3.961 4.591 -7.024 1.00 94.69 71 LEU A N 1
ATOM 548 C CA . LEU A 1 71 ? 2.577 4.162 -6.857 1.00 94.69 71 LEU A CA 1
ATOM 549 C C . LEU A 1 71 ? 2.364 3.481 -5.500 1.00 94.69 71 LEU A C 1
ATOM 551 O O . LEU A 1 71 ? 1.377 3.777 -4.820 1.00 94.69 71 LEU A O 1
ATOM 555 N N . ALA A 1 72 ? 3.305 2.639 -5.070 1.00 94.06 72 ALA A N 1
ATOM 556 C CA . ALA A 1 72 ? 3.289 2.036 -3.739 1.00 94.06 72 ALA A CA 1
ATOM 557 C C . ALA A 1 72 ? 3.347 3.101 -2.625 1.00 94.06 72 ALA A C 1
ATOM 559 O O . ALA A 1 72 ? 2.541 3.080 -1.695 1.00 94.06 72 ALA A O 1
ATOM 560 N N . ALA A 1 73 ? 4.241 4.085 -2.747 1.00 92.38 73 ALA A N 1
ATOM 561 C CA . ALA A 1 73 ? 4.387 5.167 -1.777 1.00 92.38 73 ALA A CA 1
ATOM 562 C C . ALA A 1 73 ? 3.138 6.058 -1.693 1.00 92.38 73 ALA A C 1
ATOM 564 O O . ALA A 1 73 ? 2.728 6.454 -0.603 1.00 92.38 73 ALA A O 1
ATOM 565 N N . ASN A 1 74 ? 2.497 6.342 -2.829 1.00 93.38 74 ASN A N 1
ATOM 566 C CA . ASN A 1 74 ? 1.241 7.091 -2.864 1.00 93.38 74 ASN A CA 1
ATOM 567 C C . ASN A 1 74 ? 0.100 6.365 -2.133 1.00 93.38 74 ASN A C 1
ATOM 569 O O . ASN A 1 74 ? -0.679 7.018 -1.440 1.00 93.38 74 ASN A O 1
ATOM 573 N N . LEU A 1 75 ? 0.024 5.032 -2.223 1.00 93.88 75 LEU A N 1
ATOM 574 C CA . LEU A 1 75 ? -0.927 4.252 -1.421 1.00 93.88 75 LEU A CA 1
ATOM 575 C C . LEU A 1 75 ? -0.616 4.344 0.079 1.00 93.88 75 LEU A C 1
ATOM 577 O O . LEU A 1 75 ? -1.530 4.470 0.892 1.00 93.88 75 LEU A O 1
ATOM 581 N N . GLY A 1 76 ? 0.666 4.363 0.450 1.00 91.88 76 GLY A N 1
ATOM 582 C CA . GLY A 1 76 ? 1.081 4.600 1.834 1.00 91.88 76 GLY A CA 1
ATOM 583 C C . GLY A 1 76 ? 0.675 5.977 2.352 1.00 91.88 76 GLY A C 1
ATOM 584 O O . GLY A 1 76 ? 0.254 6.104 3.499 1.00 91.88 76 GLY A O 1
ATOM 585 N N . ALA A 1 77 ? 0.726 7.005 1.503 1.00 90.88 77 ALA A N 1
ATOM 586 C CA . ALA A 1 77 ? 0.268 8.340 1.876 1.00 90.88 77 ALA A CA 1
ATOM 587 C C . ALA A 1 77 ? -1.251 8.360 2.106 1.00 90.88 77 ALA A C 1
ATOM 589 O O . ALA A 1 77 ? -1.703 8.898 3.113 1.00 90.88 77 ALA A O 1
ATOM 590 N N . ASP A 1 78 ? -2.025 7.709 1.229 1.00 90.62 78 ASP A N 1
ATOM 591 C CA . ASP A 1 78 ? -3.477 7.576 1.397 1.00 90.62 78 ASP A CA 1
ATOM 592 C C . ASP A 1 78 ? -3.844 6.802 2.680 1.00 90.62 78 ASP A C 1
ATOM 594 O O . ASP A 1 78 ? -4.861 7.102 3.309 1.00 90.62 78 ASP A O 1
ATOM 598 N N . LEU A 1 79 ? -3.035 5.810 3.073 1.00 92.06 79 LEU A N 1
ATOM 599 C CA . LEU A 1 79 ? -3.218 5.055 4.315 1.00 92.06 79 LEU A CA 1
ATOM 600 C C . LEU A 1 79 ? -3.028 5.943 5.551 1.00 92.06 79 LEU A C 1
ATOM 602 O O . LEU A 1 79 ? -3.885 5.963 6.434 1.00 92.06 79 LEU A O 1
ATOM 606 N N . VAL A 1 80 ? -1.936 6.709 5.602 1.00 91.62 80 VAL A N 1
ATOM 607 C CA . VAL A 1 80 ? -1.668 7.631 6.717 1.00 91.62 80 VAL A CA 1
ATOM 608 C C . VAL A 1 80 ? -2.740 8.722 6.792 1.00 91.62 80 VAL A C 1
ATOM 610 O O . VAL A 1 80 ? -3.258 9.004 7.874 1.00 91.62 80 VAL A O 1
ATOM 613 N N . ASP A 1 81 ? -3.146 9.279 5.648 1.00 90.25 81 ASP A N 1
ATOM 614 C CA . ASP A 1 81 ? -4.225 10.270 5.577 1.00 90.25 81 ASP A CA 1
ATOM 615 C C . ASP A 1 81 ? -5.561 9.680 6.087 1.00 90.25 81 ASP A C 1
ATOM 617 O O . ASP A 1 81 ? -6.350 10.374 6.741 1.00 90.25 81 ASP A O 1
ATOM 621 N N . ALA A 1 82 ? -5.813 8.385 5.855 1.00 89.69 82 ALA A N 1
ATOM 622 C CA . ALA A 1 82 ? -6.978 7.687 6.391 1.00 89.69 82 ALA A CA 1
ATOM 623 C C . ALA A 1 82 ? -6.898 7.467 7.910 1.00 89.69 82 ALA A C 1
ATOM 625 O O . ALA A 1 82 ? -7.905 7.681 8.587 1.00 89.69 82 ALA A O 1
ATOM 626 N N . PHE A 1 83 ? -5.731 7.115 8.461 1.00 90.25 83 PHE A N 1
ATOM 627 C CA . PHE A 1 83 ? -5.538 7.028 9.915 1.00 90.25 83 PHE A CA 1
ATOM 628 C C . PHE A 1 83 ? -5.771 8.375 10.602 1.00 90.25 83 PHE A C 1
ATOM 630 O O . PHE A 1 83 ? -6.524 8.445 11.576 1.00 90.25 83 PHE A O 1
ATOM 637 N N . ALA A 1 84 ? -5.212 9.453 10.047 1.00 88.81 84 ALA A N 1
ATOM 638 C CA . ALA A 1 84 ? -5.427 10.807 10.546 1.00 88.81 84 ALA A CA 1
ATOM 639 C C . ALA A 1 84 ? -6.913 11.205 10.491 1.00 88.81 84 ALA A C 1
ATOM 641 O O . ALA A 1 84 ? -7.466 11.717 11.465 1.00 88.81 84 ALA A O 1
ATOM 642 N N . SER A 1 85 ? -7.590 10.909 9.377 1.00 87.25 85 SER A N 1
ATOM 643 C CA . SER A 1 85 ? -9.022 11.193 9.201 1.00 87.25 85 SER A CA 1
ATOM 644 C C . SER A 1 85 ? -9.905 10.402 10.171 1.00 87.25 85 SER A C 1
ATOM 646 O O . SER A 1 85 ? -10.897 10.928 10.675 1.00 87.25 85 SER A O 1
ATOM 648 N N . ALA A 1 86 ? -9.532 9.155 10.466 1.00 85.75 86 ALA A N 1
ATOM 649 C CA . ALA A 1 86 ? -10.198 8.313 11.456 1.00 85.75 86 ALA A CA 1
ATOM 650 C C . ALA A 1 86 ? -9.851 8.695 12.907 1.00 85.75 86 ALA A C 1
ATOM 652 O O . ALA A 1 86 ? -10.441 8.140 13.833 1.00 85.75 86 ALA A O 1
ATOM 653 N N . LYS A 1 87 ? -8.914 9.634 13.117 1.00 87.25 87 LYS A N 1
ATOM 654 C CA . LYS A 1 87 ? -8.329 9.968 14.427 1.00 87.25 87 LYS A CA 1
ATOM 655 C C . LYS A 1 87 ? -7.813 8.723 15.156 1.00 87.25 87 LYS A C 1
ATOM 657 O O . LYS A 1 87 ? -7.957 8.606 16.373 1.00 87.25 87 LYS A O 1
ATOM 662 N N . ALA A 1 88 ? -7.258 7.777 14.400 1.00 84.88 88 ALA A N 1
ATOM 663 C CA . ALA A 1 88 ? -6.687 6.566 14.959 1.00 84.88 88 ALA A CA 1
ATOM 664 C C . ALA A 1 88 ? -5.493 6.938 15.846 1.00 84.88 88 ALA A C 1
ATOM 666 O O . ALA A 1 88 ? -4.621 7.703 15.433 1.00 84.88 88 ALA A O 1
ATOM 667 N N . ALA A 1 89 ? -5.456 6.405 17.066 1.00 84.62 89 ALA A N 1
ATOM 668 C CA . ALA A 1 89 ? -4.272 6.529 17.902 1.00 84.62 89 ALA A CA 1
ATOM 669 C C . ALA A 1 89 ? -3.113 5.732 17.274 1.00 84.62 89 ALA A C 1
ATOM 671 O O . ALA A 1 89 ? -3.363 4.683 16.664 1.00 84.62 89 ALA A O 1
ATOM 672 N N . PRO A 1 90 ? -1.856 6.182 17.438 1.00 84.75 90 PRO A N 1
ATOM 673 C CA . PRO A 1 90 ? -0.703 5.363 17.102 1.00 84.75 90 PRO A CA 1
ATOM 674 C C . PRO A 1 90 ? -0.792 4.008 17.808 1.00 84.75 90 PRO A C 1
ATOM 676 O O . PRO A 1 90 ? -1.078 3.935 19.005 1.00 84.75 90 PRO A O 1
ATOM 679 N N . SER A 1 91 ? -0.566 2.939 17.056 1.00 89.75 91 SER A N 1
ATOM 680 C CA . SER A 1 91 ? -0.532 1.572 17.563 1.00 89.75 91 SER A CA 1
ATOM 681 C C . SER A 1 91 ? 0.594 0.811 16.881 1.00 89.75 91 SER A C 1
ATOM 683 O O . SER A 1 91 ? 0.924 1.098 15.727 1.00 89.75 91 SER A O 1
ATOM 685 N N . ASP A 1 92 ? 1.145 -0.185 17.572 1.00 90.00 92 ASP A N 1
ATOM 686 C CA . ASP A 1 92 ? 2.202 -1.047 17.029 1.00 90.00 92 ASP A CA 1
ATOM 687 C C . ASP A 1 92 ? 1.762 -1.714 15.719 1.00 90.00 92 ASP A C 1
ATOM 689 O O . ASP A 1 92 ? 2.546 -1.861 14.788 1.00 90.00 92 ASP A O 1
ATOM 693 N N . GLU A 1 93 ? 0.477 -2.051 15.607 1.00 90.56 93 GLU A N 1
ATOM 694 C CA . GLU A 1 93 ? -0.095 -2.658 14.408 1.00 90.56 93 GLU A CA 1
ATOM 695 C C . GLU A 1 93 ? -0.104 -1.693 13.211 1.00 90.56 93 GLU A C 1
ATOM 697 O O . GLU A 1 93 ? 0.299 -2.054 12.104 1.00 90.56 93 GLU A O 1
ATOM 702 N N . ASN A 1 94 ? -0.517 -0.438 13.418 1.00 88.56 94 ASN A N 1
ATOM 703 C CA . ASN A 1 94 ? -0.521 0.568 12.355 1.00 88.56 94 ASN A CA 1
ATOM 704 C C . ASN A 1 94 ? 0.897 1.005 11.976 1.00 88.56 94 ASN A C 1
ATOM 706 O O . ASN A 1 94 ? 1.162 1.259 10.800 1.00 88.56 94 ASN A O 1
ATOM 710 N N . LEU A 1 95 ? 1.816 1.032 12.943 1.00 89.94 95 LEU A N 1
ATOM 711 C CA . LEU A 1 95 ? 3.238 1.243 12.687 1.00 89.94 95 LEU A CA 1
ATOM 712 C C . LEU A 1 95 ? 3.811 0.107 11.835 1.00 89.94 95 LEU A C 1
ATOM 714 O O . LEU A 1 95 ? 4.377 0.385 10.781 1.00 89.94 95 LEU A O 1
ATOM 718 N N . ALA A 1 96 ? 3.565 -1.156 12.196 1.00 91.25 96 ALA A N 1
ATOM 719 C CA . ALA A 1 96 ? 4.031 -2.315 11.433 1.00 91.25 96 ALA A CA 1
ATOM 720 C C . ALA A 1 96 ? 3.516 -2.317 9.980 1.00 91.25 96 ALA A C 1
ATOM 722 O O . ALA A 1 96 ? 4.242 -2.684 9.051 1.00 91.25 96 ALA A O 1
ATOM 723 N N . ARG A 1 97 ? 2.278 -1.857 9.748 1.00 92.50 97 ARG A N 1
ATOM 724 C CA . ARG A 1 97 ? 1.715 -1.669 8.398 1.00 92.50 97 ARG A CA 1
ATOM 725 C C . ARG A 1 97 ? 2.488 -0.630 7.581 1.00 92.50 97 ARG A C 1
ATOM 727 O O . ARG A 1 97 ? 2.801 -0.874 6.415 1.00 92.50 97 ARG A O 1
ATOM 734 N N . ILE A 1 98 ? 2.808 0.515 8.185 1.00 90.00 98 ILE A N 1
ATOM 735 C CA . ILE A 1 98 ? 3.587 1.583 7.540 1.00 90.00 98 ILE A CA 1
ATOM 736 C C . ILE A 1 98 ? 5.019 1.107 7.269 1.00 90.00 98 ILE A C 1
ATOM 738 O O . ILE A 1 98 ? 5.529 1.296 6.165 1.00 90.00 98 ILE A O 1
ATOM 742 N N . GLU A 1 99 ? 5.647 0.437 8.235 1.00 90.31 99 GLU A N 1
ATOM 743 C CA . GLU A 1 99 ? 6.982 -0.148 8.093 1.00 90.31 99 GLU A CA 1
ATOM 744 C C . GLU A 1 99 ? 7.039 -1.159 6.948 1.00 90.31 99 GLU A C 1
ATOM 746 O O . GLU A 1 99 ? 7.930 -1.074 6.105 1.00 90.31 99 GLU A O 1
ATOM 751 N N . THR A 1 100 ? 6.056 -2.060 6.863 1.00 92.56 100 THR A N 1
ATOM 752 C CA . THR A 1 100 ? 5.963 -3.065 5.791 1.00 92.56 100 THR A CA 1
ATOM 753 C C . THR A 1 100 ? 5.937 -2.414 4.409 1.00 92.56 100 THR A C 1
ATOM 755 O O . THR A 1 100 ? 6.643 -2.845 3.496 1.00 92.56 100 THR A O 1
ATOM 758 N N . LEU A 1 101 ? 5.162 -1.339 4.252 1.00 90.50 101 LEU A N 1
ATOM 759 C CA . LEU A 1 101 ? 5.079 -0.607 2.991 1.00 90.50 101 LEU A CA 1
ATOM 760 C C . LEU A 1 101 ? 6.409 0.066 2.637 1.00 90.50 101 LEU A C 1
ATOM 762 O O . LEU A 1 101 ? 6.872 -0.030 1.501 1.00 90.50 101 LEU A O 1
ATOM 766 N N . ILE A 1 102 ? 7.034 0.735 3.608 1.00 87.25 102 ILE A N 1
ATOM 767 C CA . ILE A 1 102 ? 8.293 1.461 3.405 1.00 87.25 102 ILE A CA 1
ATOM 768 C C . ILE A 1 102 ? 9.446 0.497 3.116 1.00 87.25 102 ILE A C 1
ATOM 770 O O . ILE A 1 102 ? 10.288 0.808 2.273 1.00 87.25 102 ILE A O 1
ATOM 774 N N . ALA A 1 103 ? 9.470 -0.671 3.761 1.00 89.75 103 ALA A N 1
ATOM 775 C CA . ALA A 1 103 ? 10.477 -1.706 3.542 1.00 89.75 103 ALA A CA 1
ATOM 776 C C . ALA A 1 103 ? 10.460 -2.252 2.104 1.00 89.75 103 ALA A C 1
ATOM 778 O O . ALA A 1 103 ? 11.498 -2.666 1.593 1.00 89.75 103 ALA A O 1
ATOM 779 N N . GLY A 1 104 ? 9.306 -2.204 1.428 1.00 86.69 104 GLY A N 1
ATOM 780 C CA . GLY A 1 104 ? 9.187 -2.552 0.012 1.00 86.69 104 GLY A CA 1
ATOM 781 C C . GLY A 1 104 ? 9.814 -1.532 -0.948 1.00 86.69 104 GLY A C 1
ATOM 782 O O . GLY A 1 104 ? 9.972 -1.834 -2.129 1.00 86.69 104 GLY A O 1
ATOM 783 N N . ILE A 1 105 ? 10.176 -0.333 -0.477 1.00 87.19 105 ILE A N 1
ATOM 784 C CA . ILE A 1 105 ? 10.712 0.749 -1.309 1.00 87.19 105 ILE A CA 1
ATOM 785 C C . ILE A 1 105 ? 12.214 0.918 -1.041 1.00 87.19 105 ILE A C 1
ATOM 787 O O . ILE A 1 105 ? 12.577 1.362 0.059 1.00 87.19 105 ILE A O 1
ATOM 791 N N . PRO A 1 106 ? 13.089 0.684 -2.041 1.00 85.94 106 PRO A N 1
ATOM 792 C CA . PRO A 1 106 ? 14.535 0.803 -1.873 1.00 85.94 106 PRO A CA 1
ATOM 793 C C . PRO A 1 106 ? 14.955 2.146 -1.262 1.00 85.94 106 PRO A C 1
ATOM 795 O O . PRO A 1 106 ? 14.358 3.195 -1.523 1.00 85.94 106 PRO A O 1
ATOM 798 N N . SER A 1 107 ? 15.974 2.124 -0.404 1.00 78.81 107 SER A N 1
ATOM 799 C CA . SER A 1 107 ? 16.495 3.314 0.284 1.00 78.81 107 SER A CA 1
ATOM 800 C C . SER A 1 107 ? 17.057 4.365 -0.671 1.00 78.81 107 SER A C 1
ATOM 802 O O . SER A 1 107 ? 16.903 5.558 -0.436 1.00 78.81 107 SER A O 1
ATOM 804 N N . GLU A 1 108 ? 17.678 3.904 -1.746 1.00 79.50 108 GLU A N 1
ATOM 805 C CA . GLU A 1 108 ? 18.356 4.680 -2.776 1.00 79.50 108 GLU A CA 1
ATOM 806 C C . GLU A 1 108 ? 17.411 5.178 -3.876 1.00 79.50 108 GLU A C 1
ATOM 808 O O . GLU A 1 108 ? 17.786 6.041 -4.670 1.00 79.50 108 GLU A O 1
ATOM 813 N N . ALA A 1 109 ? 16.180 4.659 -3.928 1.00 74.62 109 ALA A N 1
ATOM 814 C CA . ALA A 1 109 ? 15.184 5.126 -4.877 1.00 74.62 109 ALA A CA 1
ATOM 815 C C . ALA A 1 109 ? 14.689 6.519 -4.455 1.00 74.62 109 ALA A C 1
ATOM 817 O O . ALA A 1 109 ? 14.158 6.700 -3.357 1.00 74.62 109 ALA A O 1
ATOM 818 N N . ALA A 1 110 ? 14.840 7.506 -5.343 1.00 76.12 110 ALA A N 1
ATOM 819 C CA . ALA A 1 110 ? 14.408 8.889 -5.133 1.00 76.12 110 ALA A CA 1
ATOM 820 C C . ALA A 1 110 ? 12.875 9.044 -5.247 1.00 76.12 110 ALA A C 1
ATOM 822 O O . ALA A 1 110 ? 12.360 9.749 -6.110 1.00 76.12 110 ALA A O 1
ATOM 823 N N . VAL A 1 111 ? 12.143 8.363 -4.368 1.00 78.00 111 VAL A N 1
ATOM 824 C CA . VAL A 1 111 ? 10.677 8.298 -4.347 1.00 78.00 111 VAL A CA 1
ATOM 825 C C . VAL A 1 111 ? 10.154 9.434 -3.477 1.00 78.00 111 VAL A C 1
ATOM 827 O O . VAL A 1 111 ? 10.083 9.319 -2.253 1.00 78.00 111 VAL A O 1
ATOM 830 N N . VAL A 1 112 ? 9.794 10.561 -4.093 1.00 74.19 112 VAL A N 1
ATOM 831 C CA . VAL A 1 112 ? 9.321 11.760 -3.371 1.00 74.19 112 VAL A CA 1
ATOM 832 C C . VAL A 1 112 ? 8.163 11.454 -2.406 1.00 74.19 112 VAL A C 1
ATOM 834 O O . VAL A 1 112 ? 8.218 11.914 -1.258 1.00 74.19 112 VAL A O 1
ATOM 837 N N . PRO A 1 113 ? 7.147 10.645 -2.776 1.00 73.38 113 PRO A N 1
ATOM 838 C CA . PRO A 1 113 ? 6.046 10.359 -1.862 1.00 73.38 113 PRO A CA 1
ATOM 839 C C . PRO A 1 113 ? 6.472 9.581 -0.604 1.00 73.38 113 PRO A C 1
ATOM 841 O O . PRO A 1 113 ? 5.815 9.718 0.424 1.00 73.38 113 PRO A O 1
ATOM 844 N N . LYS A 1 114 ? 7.603 8.856 -0.611 1.00 74.25 114 LYS A N 1
ATOM 845 C CA . L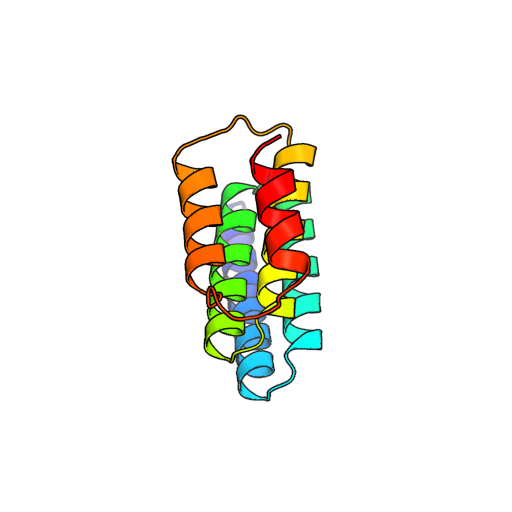YS A 1 114 ? 8.141 8.146 0.570 1.00 74.25 114 LYS A CA 1
ATOM 846 C C . LYS A 1 114 ? 8.418 9.103 1.733 1.00 74.25 114 LYS A C 1
ATOM 848 O O . LYS A 1 114 ? 8.078 8.807 2.876 1.00 74.25 114 LYS A O 1
ATOM 853 N N . TYR A 1 115 ? 8.974 10.280 1.443 1.00 75.38 115 TYR A N 1
ATOM 854 C CA . TYR A 1 115 ? 9.237 11.301 2.462 1.00 75.38 115 TYR A CA 1
ATOM 855 C C . TYR A 1 115 ? 7.952 11.902 3.023 1.00 75.38 115 TYR A C 1
ATOM 857 O O . TYR A 1 115 ? 7.883 12.212 4.211 1.00 75.38 115 TYR A O 1
ATOM 865 N N . ARG A 1 116 ? 6.914 12.041 2.189 1.00 79.31 116 ARG A N 1
ATOM 866 C CA . ARG A 1 116 ? 5.591 12.463 2.658 1.00 79.31 116 ARG A CA 1
ATOM 867 C C . ARG A 1 116 ? 5.014 11.440 3.634 1.00 79.31 116 ARG A C 1
ATOM 869 O O . ARG A 1 116 ? 4.544 11.854 4.685 1.00 79.31 116 ARG A O 1
ATOM 876 N N . VAL A 1 117 ? 5.085 10.144 3.320 1.00 78.38 117 VAL A N 1
ATOM 877 C CA . VAL A 1 117 ? 4.605 9.077 4.219 1.00 78.38 117 VAL A CA 1
ATOM 878 C C . VAL A 1 117 ? 5.295 9.166 5.578 1.00 78.38 117 VAL A C 1
ATOM 880 O O . VAL A 1 117 ? 4.613 9.255 6.594 1.00 78.38 117 VAL A O 1
ATOM 883 N N . LEU A 1 118 ? 6.630 9.228 5.596 1.00 80.06 118 LEU A N 1
ATOM 884 C CA . LEU A 1 118 ? 7.413 9.335 6.832 1.00 80.06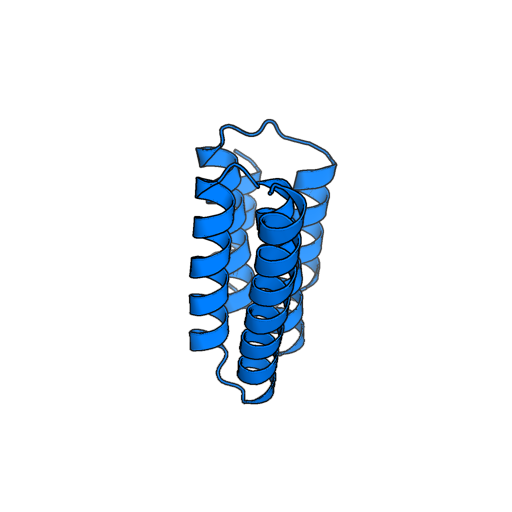 118 LEU A CA 1
ATOM 885 C C . LEU A 1 118 ? 7.052 10.587 7.643 1.00 80.06 118 LEU A C 1
ATOM 887 O O . LEU A 1 118 ? 6.759 10.497 8.831 1.00 80.06 118 LEU A O 1
ATOM 891 N N . ASN A 1 119 ? 7.020 11.755 6.998 1.00 78.75 119 ASN A N 1
ATOM 892 C CA . ASN A 1 119 ? 6.717 13.018 7.673 1.00 78.75 119 ASN A CA 1
ATOM 893 C C . ASN A 1 119 ? 5.279 13.093 8.194 1.00 78.75 119 ASN A C 1
ATOM 895 O O . ASN A 1 119 ? 5.031 13.797 9.170 1.00 78.75 119 ASN A O 1
ATOM 899 N N . SER A 1 120 ? 4.331 12.436 7.526 1.00 75.81 120 SER A N 1
ATOM 900 C CA . SER A 1 120 ? 2.942 12.379 7.978 1.00 75.81 120 SER A CA 1
ATOM 901 C C . SER A 1 120 ? 2.747 11.360 9.099 1.00 75.81 120 SER A C 1
ATOM 903 O O . SER A 1 120 ? 1.973 11.631 10.004 1.00 75.81 120 SER A O 1
ATOM 905 N N . ALA A 1 121 ? 3.448 10.222 9.070 1.00 76.62 121 ALA A N 1
ATOM 906 C CA . ALA A 1 121 ? 3.336 9.181 10.094 1.00 76.62 121 ALA A CA 1
ATOM 907 C C . ALA A 1 121 ? 3.958 9.580 11.446 1.00 76.62 121 ALA A C 1
ATOM 909 O O . ALA A 1 121 ? 3.573 9.041 12.477 1.00 76.62 121 ALA A O 1
ATOM 910 N N . LEU A 1 122 ? 4.924 10.505 11.443 1.00 80.31 122 LEU A N 1
ATOM 911 C CA . LEU A 1 122 ? 5.604 11.001 12.648 1.00 80.31 122 LEU A CA 1
ATOM 912 C C . LEU A 1 122 ? 4.878 12.164 13.353 1.00 80.31 122 LEU A C 1
ATOM 914 O O . LEU A 1 122 ? 5.371 12.643 14.375 1.00 80.31 122 LEU A O 1
ATOM 918 N N . LYS A 1 123 ? 3.771 12.661 12.792 1.00 71.56 123 LYS A N 1
ATOM 919 C CA . LYS A 1 123 ? 2.961 13.752 13.357 1.00 71.56 123 LYS A CA 1
ATOM 920 C C . LYS A 1 123 ? 1.777 13.206 14.136 1.00 71.56 123 LYS A C 1
ATOM 922 O O . LYS A 1 123 ? 1.447 13.836 15.163 1.00 71.56 123 LYS A O 1
#

Secondary structure (DSSP, 8-state):
-HHHHHHHHHHHHHHHHHHHHHHHHTT-HHHHHHHHHHHHHHHHHTT-HHHHHHHHHHHHHHHHHTT-HHHHHHHHHHHHHHHHHTTPPP-HHHHHHHHHHHHTS-TTS--HHHHHHHHHHT-

Organism: Polarella glacialis (NCBI:txid89957)

pLDDT: mean 85.95, std 12.45, range [47.47, 97.56]

InterPro domains:
  IPR007317 Golgi to ER traffic protein 4 [PF04190] (47-110)
  IPR007317 Golgi to ER traffic protein 4 [PTHR12875] (4-121)
  IPR011990 Tetratricopeptide-like helical domain superfamily [G3DSA:1.25.40.10] (4-123)

Nearest PDB structures (foldseek):
  6au8-assembly1_A  TM=8.766E-01  e=8.792E-05  Homo sapiens
  2wpv-assembly3_E  TM=8.700E-01  e=2.432E-04  Saccharomyces cerevisiae
  7ru9-assembly1_C  TM=8.552E-01  e=3.179E-04  Homo sapiens
  5bwk-assembly1_E  TM=8.646E-01  e=4.879E-04  Saccharomyces cerevisiae S288C
  3lpz-assembly1_A  TM=8.731E-01  e=3.179E-03  Thermochaetoides thermophila DSM 1495

Solvent-accessible surface area (backbone atoms only — not comparable to full-atom values): 6684 Å² total; per-residue (Å²): 119,68,70,64,53,55,56,53,50,52,52,50,53,53,52,52,51,52,52,35,51,48,26,48,76,70,68,39,51,67,62,25,48,54,52,49,56,52,50,31,53,55,29,44,77,69,70,38,49,66,66,20,48,54,52,44,39,56,52,20,41,55,33,20,75,72,66,38,40,60,62,19,26,47,45,47,35,55,48,48,52,46,38,61,73,67,64,58,73,92,42,74,68,62,47,50,49,53,50,55,44,51,71,48,43,64,89,84,55,91,42,70,46,49,57,51,31,55,62,58,70,76,107

Radius of gyration: 14.67 Å; Cα contacts (8 Å, |Δi|>4): 105; chains: 1; bounding box: 49×29×35 Å

Foldseek 3Di:
DVVVVVVVVVVVVVVLVVVLVVCVVVVVLVVSLVSLLVVLVVCLVVVVLVVSLVSLLVSLLSCLVVVVLLSSLVSLLSNLVSCVVVVPDDDPVSVVSSVSSLVSHDPPPPRVSNVVSVVSNVD

Mean predicted aligned error: 5.74 Å